Protein AF-A0A651DDP5-F1 (afdb_monomer_lite)

Foldseek 3Di:
DDDDDDDDDPPPPDDPDDDDDDDPPPPPPPPPDPDPPPDPPPDDDDDPVRVVVVCVVPACACVVHLPDQCGCVVVCDPVVVVVVVVPDDPPDDDDPKDAADADDDPPDPDGKHKDKDWDQDPVVNHSPPPDIDIDMDIDDDAPDDRIDDDDGQLNDDDPQDTRSGGNDPPVVDDDD

Secondary structure (DSSP, 8-state):
-PPPP------------------S-------PPPP--PPP--SPPPPHHHHHHHHHHH--TTTT-TT---GGGGG--HHHHHHHHHT-SS------PPPP--B--TT-SS-BEEEEEEE--TTTS-TTTTS-EEEEEEE---SSSSS-----TTS--BTTEETTEE----TT----

Radius of gyration: 25.22 Å; chains: 1; bounding box: 58×52×56 Å

Structure (mmCIF, N/CA/C/O backbone):
data_AF-A0A651DDP5-F1
#
_entry.id   AF-A0A651DDP5-F1
#
loop_
_atom_site.group_PDB
_atom_site.id
_atom_site.type_symbol
_atom_site.label_atom_id
_atom_site.label_alt_id
_atom_site.label_comp_id
_atom_site.label_asym_id
_atom_site.label_entity_id
_atom_site.label_seq_id
_atom_site.pdbx_PDB_ins_code
_atom_site.Cartn_x
_atom_site.Cartn_y
_atom_site.Cartn_z
_atom_site.occupancy
_atom_site.B_iso_or_equiv
_atom_site.auth_seq_id
_atom_site.auth_comp_id
_atom_site.auth_asym_id
_atom_site.auth_atom_id
_atom_site.pdbx_PDB_model_num
ATOM 1 N N . MET A 1 1 ? -9.872 21.384 32.989 1.00 38.22 1 MET A N 1
ATOM 2 C CA . MET A 1 1 ? -8.461 21.442 33.424 1.00 38.22 1 MET A CA 1
ATOM 3 C C . MET A 1 1 ? -7.686 20.419 32.610 1.00 38.22 1 MET A C 1
ATOM 5 O O . MET A 1 1 ? -7.891 19.230 32.802 1.00 38.22 1 MET A O 1
ATOM 9 N N . ARG A 1 2 ? -6.928 20.881 31.610 1.00 31.84 2 ARG A N 1
ATOM 10 C CA . ARG A 1 2 ? -6.071 20.060 30.741 1.00 31.84 2 ARG A CA 1
ATOM 11 C C . ARG A 1 2 ? -4.656 20.110 31.317 1.00 31.84 2 ARG A C 1
ATOM 13 O O . ARG A 1 2 ? -4.156 21.207 31.547 1.00 31.84 2 ARG A O 1
ATOM 20 N N . ALA A 1 3 ? -4.054 18.954 31.578 1.00 37.56 3 ALA A N 1
ATOM 21 C CA . ALA A 1 3 ? -2.636 18.870 31.909 1.00 37.56 3 ALA A CA 1
ATOM 22 C C . ALA A 1 3 ? -1.797 19.146 30.642 1.00 37.56 3 ALA A C 1
ATOM 24 O O . ALA A 1 3 ? -2.205 18.715 29.559 1.00 37.56 3 ALA A O 1
ATOM 25 N N . PRO A 1 4 ? -0.671 19.872 30.737 1.00 45.44 4 PRO A N 1
ATOM 26 C CA . PRO A 1 4 ? 0.198 20.115 29.595 1.00 45.44 4 PRO A CA 1
ATOM 27 C C . PRO A 1 4 ? 1.052 18.875 29.290 1.00 45.44 4 PRO A C 1
ATOM 29 O O . PRO A 1 4 ? 1.598 18.244 30.192 1.00 45.44 4 PRO A O 1
ATOM 32 N N . PHE A 1 5 ? 1.156 18.542 28.003 1.00 34.78 5 PHE A N 1
ATOM 33 C CA . PHE A 1 5 ? 2.149 17.614 27.463 1.00 34.78 5 PHE A CA 1
ATOM 34 C C . PHE A 1 5 ? 3.551 18.216 27.661 1.00 34.78 5 PHE A C 1
ATOM 36 O O . PHE A 1 5 ? 3.828 19.300 27.153 1.00 34.78 5 PHE A O 1
ATOM 43 N N . ASP A 1 6 ? 4.418 17.525 28.403 1.00 36.12 6 ASP A N 1
ATOM 44 C CA . ASP A 1 6 ? 5.820 17.904 28.619 1.00 36.12 6 ASP A CA 1
ATOM 45 C C . ASP A 1 6 ? 6.690 17.168 27.579 1.00 36.12 6 ASP A C 1
ATOM 47 O O . ASP A 1 6 ? 6.969 15.975 27.710 1.00 36.12 6 ASP A O 1
ATOM 51 N N . LEU A 1 7 ? 7.060 17.864 26.494 1.00 41.09 7 LEU A N 1
ATOM 52 C CA . LEU A 1 7 ? 8.083 17.419 25.543 1.00 41.09 7 LEU A CA 1
ATOM 53 C C . LEU A 1 7 ? 9.460 17.687 26.160 1.00 41.09 7 LEU A C 1
ATOM 55 O O . LEU A 1 7 ? 10.010 18.781 26.029 1.00 41.09 7 LEU A O 1
ATOM 59 N N . ARG A 1 8 ? 10.050 16.675 26.798 1.00 36.53 8 ARG A N 1
ATOM 60 C CA . ARG A 1 8 ? 11.479 16.686 27.133 1.00 36.53 8 ARG A CA 1
ATOM 61 C C . ARG A 1 8 ? 12.204 15.624 26.324 1.00 36.53 8 ARG A C 1
ATOM 63 O O . ARG A 1 8 ? 12.130 14.443 26.630 1.00 36.53 8 ARG A O 1
ATOM 70 N N . TYR A 1 9 ? 12.878 16.099 25.280 1.00 36.44 9 TYR A N 1
ATOM 71 C CA . TYR A 1 9 ? 14.190 15.644 24.822 1.00 36.44 9 TYR A CA 1
ATOM 72 C C . TYR A 1 9 ? 14.493 14.144 24.984 1.00 36.44 9 TYR A C 1
ATOM 74 O O . TYR A 1 9 ? 15.191 13.735 25.910 1.00 36.44 9 TYR A O 1
ATOM 82 N N . PHE A 1 10 ? 14.067 13.334 24.014 1.00 31.61 10 PHE A N 1
ATOM 83 C CA . PHE A 1 10 ? 14.726 12.057 23.740 1.00 31.61 10 PHE A CA 1
ATOM 84 C C . PHE A 1 10 ? 16.016 12.334 22.954 1.00 31.61 10 PHE A C 1
ATOM 86 O O . PHE A 1 10 ? 16.040 12.299 21.728 1.00 31.61 10 PHE A O 1
ATOM 93 N N . PHE A 1 11 ? 17.101 12.644 23.665 1.00 30.02 11 PHE A N 1
ATOM 94 C CA . PHE A 1 11 ? 18.448 12.457 23.128 1.00 30.02 11 PHE A CA 1
ATOM 95 C C . PHE A 1 11 ? 18.778 10.966 23.231 1.00 30.02 11 PHE A C 1
ATOM 97 O O . PHE A 1 11 ? 19.130 10.476 24.302 1.00 30.02 11 PHE A O 1
ATOM 104 N N . VAL A 1 12 ? 18.656 10.230 22.127 1.00 31.88 12 VAL A N 1
ATOM 105 C CA . VAL A 1 12 ? 19.258 8.897 22.022 1.00 31.88 12 VAL A CA 1
ATOM 106 C C . VAL A 1 12 ? 20.747 9.102 21.757 1.00 31.88 12 VAL A C 1
ATOM 108 O O . VAL A 1 12 ? 21.182 9.253 20.620 1.00 31.88 12 VAL A O 1
ATOM 111 N N . VAL A 1 13 ? 21.537 9.154 22.828 1.00 33.41 13 VAL A N 1
ATOM 112 C CA . VAL A 1 13 ? 22.987 8.963 22.743 1.00 33.41 13 VAL A CA 1
ATOM 113 C C . VAL A 1 13 ? 23.217 7.461 22.588 1.00 33.41 13 VAL A C 1
ATOM 115 O O . VAL A 1 13 ? 23.134 6.712 23.558 1.00 33.41 13 VAL A O 1
ATOM 118 N N . LEU A 1 14 ? 23.458 7.009 21.357 1.00 30.70 14 LEU A N 1
ATOM 119 C CA . LEU A 1 14 ? 23.993 5.674 21.085 1.00 30.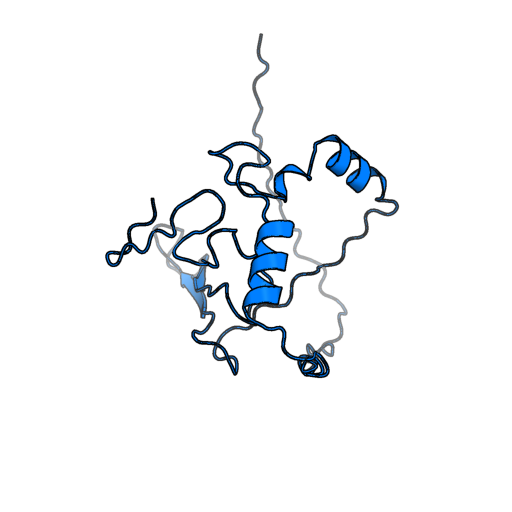70 14 LEU A CA 1
ATOM 120 C C . LEU A 1 14 ? 25.428 5.605 21.639 1.00 30.70 14 LEU A C 1
ATOM 122 O O . LEU A 1 14 ? 26.273 6.386 21.190 1.00 30.70 14 LEU A O 1
ATOM 126 N N . PRO A 1 15 ? 25.754 4.705 22.586 1.00 35.47 15 PRO A N 1
ATOM 127 C CA . PRO A 1 15 ? 27.136 4.493 22.968 1.00 35.47 15 PRO A CA 1
ATOM 128 C C . PRO A 1 15 ? 27.821 3.678 21.868 1.00 35.47 15 PRO A C 1
ATOM 130 O O . PRO A 1 15 ? 27.616 2.476 21.711 1.00 35.47 15 PRO A O 1
ATOM 133 N N . LEU A 1 16 ? 28.657 4.370 21.102 1.00 36.00 16 LEU A N 1
ATOM 134 C CA . LEU A 1 16 ? 29.717 3.801 20.286 1.00 36.00 16 LEU A CA 1
ATOM 135 C C . LEU A 1 16 ? 30.771 3.190 21.226 1.00 36.00 16 LEU A C 1
ATOM 137 O O . LEU A 1 16 ? 31.608 3.930 21.727 1.00 36.00 16 LEU A O 1
ATOM 141 N N . LEU A 1 17 ? 30.710 1.881 21.502 1.00 33.09 17 LEU A N 1
ATOM 142 C CA . LEU A 1 17 ? 31.879 1.002 21.709 1.00 33.09 17 LEU A CA 1
ATOM 143 C C . LEU A 1 17 ? 31.436 -0.454 21.979 1.00 33.09 17 LEU A C 1
ATOM 145 O O . LEU A 1 17 ? 31.154 -0.833 23.111 1.00 33.09 17 LEU A O 1
ATOM 149 N N . ALA A 1 18 ? 31.434 -1.281 20.934 1.00 32.41 18 ALA A N 1
ATOM 150 C CA . ALA A 1 18 ? 31.655 -2.728 21.024 1.00 32.41 18 ALA A CA 1
ATOM 151 C C . ALA A 1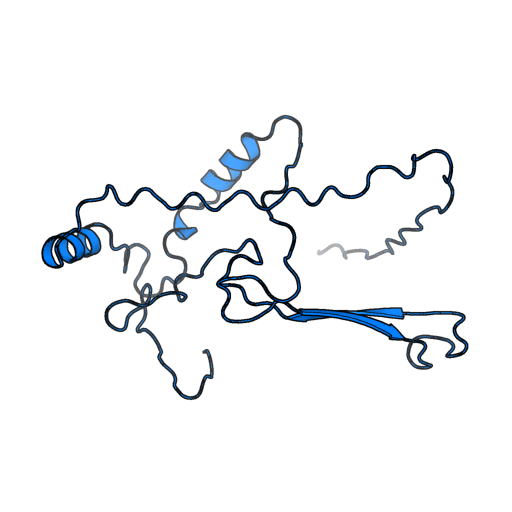 18 ? 32.048 -3.261 19.635 1.00 32.41 18 ALA A C 1
ATOM 153 O O . ALA A 1 18 ? 31.300 -3.979 18.979 1.00 32.41 18 ALA A O 1
ATOM 154 N N . LEU A 1 19 ? 33.234 -2.871 19.164 1.00 39.75 19 LEU A N 1
ATOM 155 C CA . LEU A 1 19 ? 33.944 -3.630 18.138 1.00 39.75 19 LEU A CA 1
ATOM 156 C C . LEU A 1 19 ? 34.668 -4.770 18.849 1.00 39.75 19 LEU A C 1
ATOM 158 O O . LEU A 1 19 ? 35.640 -4.494 19.543 1.00 39.75 19 LEU A O 1
ATOM 162 N N . LEU A 1 20 ? 34.204 -6.011 18.686 1.00 35.06 20 LEU A N 1
ATOM 163 C CA . LEU A 1 20 ? 35.058 -7.201 18.575 1.00 35.06 20 LEU A CA 1
ATOM 164 C C . LEU A 1 20 ? 34.219 -8.449 18.255 1.00 35.06 20 LEU A C 1
ATOM 166 O O . LEU A 1 20 ? 33.369 -8.868 19.033 1.00 35.06 20 LEU A O 1
ATOM 170 N N . SER A 1 21 ? 34.572 -9.058 17.120 1.00 36.91 21 SER A N 1
ATOM 171 C CA . SER A 1 21 ? 34.189 -10.391 16.638 1.00 36.91 21 SER A CA 1
ATOM 172 C C . SER A 1 21 ? 32.818 -10.550 15.966 1.00 36.91 21 SER A C 1
ATOM 174 O O . SER A 1 21 ? 32.009 -11.372 16.391 1.00 36.91 21 SER A O 1
ATOM 176 N N . CYS A 1 22 ? 32.609 -9.876 14.832 1.00 26.58 22 CYS A N 1
ATOM 177 C CA . CYS A 1 22 ? 31.772 -10.444 13.773 1.00 26.58 22 CYS A CA 1
ATOM 178 C C . CYS A 1 22 ? 32.677 -10.795 12.583 1.00 26.58 22 CYS A C 1
ATOM 180 O O . CYS A 1 22 ? 33.424 -9.945 12.098 1.00 26.58 22 CYS A O 1
ATOM 182 N N . SER A 1 23 ? 32.686 -12.073 12.204 1.00 37.53 23 SER A N 1
ATOM 183 C CA . SER A 1 23 ? 33.472 -12.620 11.093 1.00 37.53 23 SER A CA 1
ATOM 184 C C . SER A 1 23 ? 33.090 -11.929 9.777 1.00 37.53 23 SER A C 1
ATOM 186 O O . SER A 1 23 ? 31.895 -11.771 9.526 1.00 37.53 23 SER A O 1
ATOM 188 N N . PRO A 1 24 ? 34.042 -11.543 8.910 1.00 41.78 24 PRO A N 1
ATOM 189 C CA . PRO A 1 24 ? 33.745 -10.926 7.625 1.00 41.78 24 PRO A CA 1
ATOM 190 C C . PRO A 1 24 ? 33.423 -12.006 6.581 1.00 41.78 24 PRO A C 1
ATOM 192 O O . PRO A 1 24 ? 34.126 -12.115 5.590 1.00 41.78 24 PRO A O 1
ATOM 195 N N . GLU A 1 25 ? 32.409 -12.843 6.815 1.00 43.12 25 GLU A N 1
ATOM 196 C CA . GLU A 1 25 ? 31.972 -13.862 5.839 1.00 43.12 25 GLU A CA 1
ATOM 197 C C . GLU A 1 25 ? 30.454 -14.111 5.865 1.00 43.12 25 GLU A C 1
ATOM 199 O O . GLU A 1 25 ? 29.986 -15.223 5.640 1.00 43.12 25 GLU A O 1
ATOM 204 N N . GLU A 1 26 ? 29.655 -13.071 6.092 1.00 45.44 26 GLU A N 1
ATOM 205 C CA . GLU A 1 26 ? 28.271 -13.078 5.604 1.00 45.44 26 GLU A CA 1
ATOM 206 C C . GLU A 1 26 ? 28.167 -12.064 4.468 1.00 45.44 26 GLU A C 1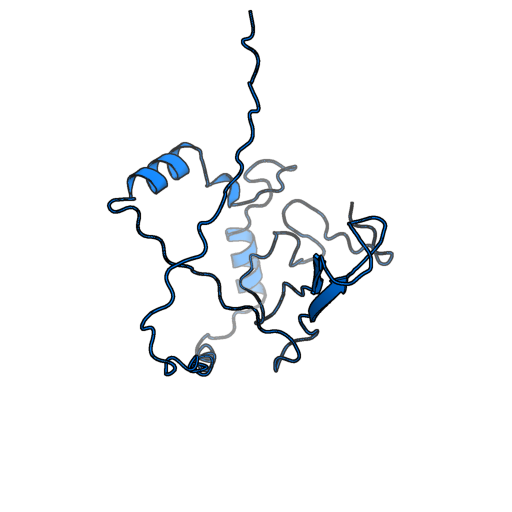
ATOM 208 O O . GLU A 1 26 ? 27.496 -11.040 4.535 1.00 45.44 26 GLU A O 1
ATOM 213 N N . GLU A 1 27 ? 28.938 -12.348 3.414 1.00 41.38 27 GLU A N 1
ATOM 214 C CA . GLU A 1 27 ? 28.637 -11.875 2.072 1.00 41.38 27 GLU A CA 1
ATOM 215 C C . GLU A 1 27 ? 27.156 -12.168 1.848 1.00 41.38 27 GLU A C 1
ATOM 217 O O . GLU A 1 27 ? 26.740 -13.330 1.879 1.00 41.38 27 GLU A O 1
ATOM 222 N N . THR A 1 28 ? 26.354 -11.109 1.728 1.00 45.44 28 THR A N 1
ATOM 223 C CA . THR A 1 28 ? 24.931 -11.177 1.431 1.00 45.44 28 THR A CA 1
ATOM 224 C C . THR A 1 28 ? 24.794 -12.037 0.187 1.00 45.44 28 THR A C 1
ATOM 226 O O . THR A 1 28 ? 24.993 -11.566 -0.933 1.00 45.44 28 THR A O 1
ATOM 229 N N . ARG A 1 29 ? 24.534 -13.338 0.363 1.00 41.69 29 ARG A N 1
ATOM 230 C CA . ARG A 1 29 ? 24.222 -14.213 -0.756 1.00 41.69 29 ARG A CA 1
ATOM 231 C C . ARG A 1 29 ? 22.976 -13.605 -1.349 1.00 41.69 29 ARG A C 1
ATOM 233 O O . ARG A 1 29 ? 21.909 -13.688 -0.746 1.00 41.69 29 ARG A O 1
ATOM 240 N N . LEU A 1 30 ? 23.135 -12.976 -2.510 1.00 42.50 30 LEU A N 1
ATOM 241 C CA . LEU A 1 30 ? 22.035 -12.648 -3.388 1.00 42.50 30 LEU A CA 1
ATOM 242 C C . LEU A 1 30 ? 21.354 -13.990 -3.653 1.00 42.50 30 LEU A C 1
ATOM 244 O O . LEU A 1 30 ? 21.818 -14.790 -4.467 1.00 42.50 30 LEU A O 1
ATOM 248 N N . VAL A 1 31 ? 20.325 -14.305 -2.870 1.00 44.31 31 VAL A N 1
ATOM 249 C CA . VAL A 1 31 ? 19.471 -15.442 -3.163 1.00 44.31 31 VAL A CA 1
ATOM 250 C C . VAL A 1 31 ? 18.862 -15.068 -4.508 1.00 44.31 31 VAL A C 1
ATOM 252 O O . VAL A 1 31 ? 18.198 -14.029 -4.582 1.00 44.31 31 VAL A O 1
ATOM 255 N N . PRO A 1 32 ? 19.147 -15.812 -5.593 1.00 46.34 32 PRO A N 1
ATOM 256 C CA . PRO A 1 32 ? 18.537 -15.510 -6.873 1.00 46.34 32 PRO A CA 1
ATOM 257 C C . PRO A 1 32 ? 17.032 -15.472 -6.641 1.00 46.34 32 PRO A C 1
ATOM 259 O O . PRO A 1 32 ? 16.487 -16.380 -6.004 1.00 46.34 32 PRO A O 1
ATOM 262 N N . ALA A 1 33 ? 16.388 -14.389 -7.090 1.00 49.88 33 ALA A N 1
ATOM 263 C CA . ALA A 1 33 ? 14.945 -14.257 -6.984 1.00 49.88 33 ALA A CA 1
ATOM 264 C C . ALA A 1 33 ? 14.328 -15.578 -7.467 1.00 49.88 33 ALA A C 1
ATOM 266 O O . ALA A 1 33 ? 14.731 -16.060 -8.535 1.00 49.88 33 ALA A O 1
ATOM 267 N N . PRO A 1 34 ? 13.434 -16.210 -6.683 1.00 43.00 34 PRO A N 1
ATOM 268 C CA . PRO A 1 34 ? 12.805 -17.439 -7.124 1.00 43.00 34 PRO A CA 1
ATOM 269 C C . PRO A 1 34 ? 12.217 -17.166 -8.502 1.00 43.00 34 PRO A C 1
ATOM 271 O O . PRO A 1 34 ? 11.591 -16.122 -8.713 1.00 43.00 34 PRO A O 1
ATOM 274 N N . ALA A 1 35 ? 12.478 -18.071 -9.449 1.00 49.62 35 ALA A N 1
ATOM 275 C CA . ALA A 1 35 ? 11.822 -18.021 -10.742 1.00 49.62 35 ALA A CA 1
ATOM 276 C C . ALA A 1 35 ? 10.331 -17.835 -10.462 1.00 49.62 35 ALA A C 1
ATOM 278 O O . ALA A 1 35 ? 9.746 -18.638 -9.730 1.00 49.62 35 ALA A O 1
ATOM 279 N N . VAL A 1 36 ? 9.751 -16.741 -10.963 1.00 50.38 36 VAL A N 1
ATOM 280 C CA . VAL A 1 36 ? 8.309 -16.534 -10.888 1.00 50.38 36 VAL A CA 1
ATOM 281 C C . VAL A 1 36 ? 7.719 -17.765 -11.549 1.00 50.38 36 VAL A C 1
ATOM 283 O O . VAL A 1 36 ? 7.876 -17.949 -12.757 1.00 50.38 36 VAL A O 1
ATOM 286 N N . ALA A 1 37 ? 7.144 -18.659 -10.744 1.00 47.06 37 ALA A N 1
ATOM 287 C CA . ALA A 1 37 ? 6.435 -19.803 -11.267 1.00 47.06 37 ALA A CA 1
ATOM 288 C C . ALA A 1 37 ? 5.369 -19.212 -12.183 1.00 47.06 37 ALA A C 1
ATOM 290 O O . ALA A 1 37 ? 4.467 -18.514 -11.718 1.00 47.06 37 ALA A O 1
ATOM 291 N N . GLN A 1 38 ? 5.529 -19.405 -13.494 1.00 49.34 38 GLN A N 1
ATOM 292 C CA . GLN A 1 38 ? 4.463 -19.081 -14.419 1.00 49.34 38 GLN A CA 1
ATOM 293 C C . GLN A 1 38 ? 3.260 -19.874 -13.930 1.00 49.34 38 GLN A C 1
ATOM 295 O O . GLN A 1 38 ? 3.335 -21.100 -13.814 1.00 49.34 38 GLN A O 1
ATOM 300 N N . ALA A 1 39 ? 2.195 -19.164 -13.557 1.00 52.50 39 ALA A N 1
ATOM 301 C CA . ALA A 1 39 ? 0.936 -19.800 -13.226 1.00 52.50 39 ALA A CA 1
ATOM 302 C C . ALA A 1 39 ? 0.620 -20.784 -14.357 1.00 52.50 39 ALA A C 1
ATOM 304 O O . ALA A 1 39 ? 0.663 -20.400 -15.531 1.00 52.50 39 ALA A O 1
ATOM 305 N N . SER A 1 40 ? 0.384 -22.055 -14.022 1.00 53.34 40 SER A N 1
ATOM 306 C CA . SER A 1 40 ? 0.019 -23.031 -15.038 1.00 53.34 40 SER A CA 1
ATOM 307 C C . SER A 1 40 ? -1.237 -22.521 -15.744 1.00 53.34 40 SER A C 1
ATOM 309 O O . SER A 1 40 ? -2.256 -22.198 -15.125 1.00 53.34 40 SER A O 1
ATOM 311 N N . ALA A 1 41 ? -1.151 -22.399 -17.065 1.00 59.56 41 ALA A N 1
ATOM 312 C CA . ALA A 1 41 ? -2.241 -21.945 -17.917 1.00 59.56 41 ALA A CA 1
ATOM 313 C C . ALA A 1 41 ? -3.313 -23.040 -18.114 1.00 59.56 41 ALA A C 1
ATOM 315 O O . ALA A 1 41 ? -3.935 -23.112 -19.167 1.00 59.56 41 ALA A O 1
ATOM 316 N N . ASP A 1 42 ? -3.552 -23.884 -17.104 1.00 64.12 42 ASP A N 1
ATOM 317 C CA . ASP A 1 42 ? -4.568 -24.949 -17.140 1.00 64.12 42 ASP A CA 1
ATOM 318 C C . ASP A 1 42 ? -5.993 -24.417 -16.913 1.00 64.12 42 ASP A C 1
ATOM 320 O O . ASP A 1 42 ? -6.956 -25.177 -16.795 1.00 64.12 42 ASP A O 1
ATOM 324 N N . HIS A 1 43 ? -6.159 -23.097 -16.862 1.00 68.38 43 HIS A N 1
ATOM 325 C CA . HIS A 1 43 ? -7.464 -22.472 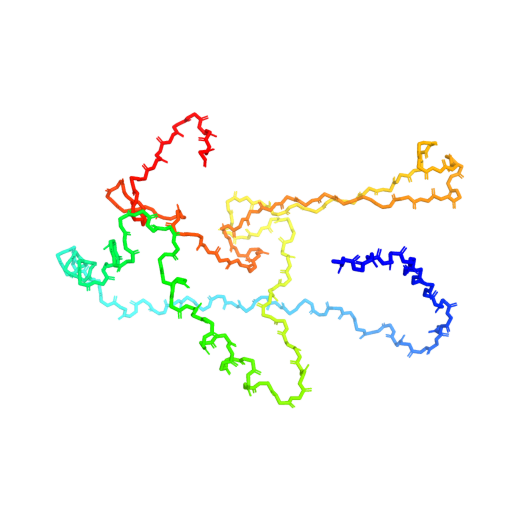-16.745 1.00 68.38 43 HIS A CA 1
ATOM 326 C C . HIS A 1 43 ? -8.093 -22.373 -18.132 1.00 68.38 43 HIS A C 1
ATOM 328 O O . HIS A 1 43 ? -7.635 -21.611 -18.986 1.00 68.38 43 HIS A O 1
ATOM 334 N N . ALA A 1 44 ? -9.163 -23.141 -18.350 1.00 80.56 44 ALA A N 1
ATOM 335 C CA . ALA A 1 44 ? -9.982 -22.989 -19.542 1.00 80.56 44 ALA A CA 1
ATOM 336 C C . ALA A 1 44 ? -10.430 -21.518 -19.666 1.00 80.56 44 ALA A C 1
ATOM 338 O O . ALA A 1 44 ? -10.889 -20.937 -18.676 1.00 80.56 44 ALA A O 1
ATOM 339 N N . PRO A 1 45 ? -10.301 -20.900 -20.852 1.00 83.56 45 PRO A N 1
ATOM 340 C CA . PRO A 1 45 ? -10.704 -19.516 -21.040 1.00 83.56 45 PRO A CA 1
ATOM 341 C C . PRO A 1 45 ? -12.204 -19.370 -20.757 1.00 83.56 45 PRO A C 1
ATOM 343 O O . PRO A 1 45 ? -13.022 -20.140 -21.263 1.00 83.56 45 PRO A O 1
ATOM 346 N N . ILE A 1 46 ? -12.571 -18.379 -19.942 1.00 91.81 46 ILE A N 1
ATOM 347 C CA . ILE A 1 46 ? -13.975 -18.036 -19.691 1.00 91.81 46 ILE A CA 1
ATOM 348 C C . ILE A 1 46 ? -14.513 -17.183 -20.842 1.00 91.81 46 ILE A C 1
ATOM 350 O O . ILE A 1 46 ? -13.788 -16.365 -21.412 1.00 91.81 46 ILE A O 1
ATOM 354 N N . THR A 1 47 ? -15.789 -17.350 -21.190 1.00 95.44 47 THR A N 1
ATOM 355 C CA . THR A 1 47 ? -16.427 -16.466 -22.174 1.00 95.44 47 THR A CA 1
ATOM 356 C C . THR A 1 47 ? -16.687 -15.086 -21.569 1.00 95.44 47 THR A C 1
ATOM 358 O O . THR A 1 47 ? -16.734 -14.924 -20.345 1.00 95.44 47 THR A O 1
ATOM 361 N N . ARG A 1 48 ? -16.894 -14.079 -22.424 1.00 92.94 48 ARG A N 1
ATOM 362 C CA . ARG A 1 48 ? -17.244 -12.720 -21.985 1.00 92.94 48 ARG A CA 1
ATOM 363 C C . ARG A 1 48 ? -18.532 -12.707 -21.166 1.00 92.94 48 ARG A C 1
ATOM 365 O O . ARG A 1 48 ? -18.600 -12.031 -20.152 1.00 92.94 48 ARG A O 1
ATOM 372 N N . GLU A 1 49 ? -19.522 -13.489 -21.572 1.00 96.00 49 GLU A N 1
ATOM 373 C CA . GLU A 1 49 ? -20.814 -13.591 -20.896 1.00 96.00 49 GLU A CA 1
ATOM 374 C C . GLU A 1 49 ? -20.655 -14.199 -19.498 1.00 96.00 49 GLU A C 1
ATOM 376 O O . GLU A 1 49 ? -21.254 -13.717 -18.537 1.00 96.00 49 GLU A O 1
ATOM 381 N N . ALA A 1 50 ? -19.815 -15.231 -19.368 1.00 95.62 50 ALA A N 1
ATOM 382 C CA . ALA A 1 50 ? -19.513 -15.842 -18.079 1.00 95.62 50 ALA A CA 1
ATOM 383 C C . ALA A 1 50 ? -18.762 -14.871 -17.153 1.00 95.62 50 ALA A C 1
ATOM 385 O O . ALA A 1 50 ? -19.073 -14.800 -15.963 1.00 95.62 50 ALA A O 1
ATOM 386 N N . PHE A 1 51 ? -17.809 -14.104 -17.695 1.00 94.81 51 PHE A N 1
ATOM 387 C CA . PHE A 1 51 ? -17.115 -13.052 -16.953 1.00 94.81 51 PHE A CA 1
ATOM 388 C C . PHE A 1 51 ? -18.077 -11.959 -16.486 1.00 94.81 51 PHE A C 1
ATOM 390 O O . PHE A 1 51 ? -18.081 -11.625 -15.307 1.00 94.81 51 PHE A O 1
ATOM 397 N N . ASP A 1 52 ? -18.916 -11.435 -17.378 1.00 94.62 52 ASP A N 1
ATOM 398 C CA . ASP A 1 52 ? -19.863 -10.366 -17.059 1.00 94.62 52 ASP A CA 1
ATOM 399 C C . ASP A 1 52 ? -20.848 -10.812 -15.966 1.00 94.62 52 ASP A C 1
ATOM 401 O O . ASP A 1 52 ? -21.075 -10.088 -14.997 1.00 94.62 52 ASP A O 1
ATOM 405 N N . ALA A 1 53 ? -21.370 -12.041 -16.061 1.00 95.88 53 ALA A N 1
ATOM 406 C CA . ALA A 1 53 ? -22.234 -12.616 -15.033 1.00 95.88 53 ALA A CA 1
ATOM 407 C C . ALA A 1 53 ? -21.512 -12.775 -13.683 1.00 95.88 53 ALA A C 1
ATOM 409 O O . ALA A 1 53 ? -22.096 -12.511 -12.629 1.00 95.88 53 ALA A O 1
ATOM 410 N N . LEU A 1 54 ? -20.242 -13.199 -13.699 1.00 95.62 54 LEU A N 1
ATOM 411 C CA . LEU A 1 54 ? -19.422 -13.283 -12.493 1.00 95.62 54 LEU A CA 1
ATOM 412 C C . LEU A 1 54 ? -19.187 -11.897 -11.890 1.00 95.62 54 LEU A C 1
ATOM 414 O O . LEU A 1 54 ? -19.399 -11.740 -10.691 1.00 95.62 54 LEU A O 1
ATOM 418 N N . PHE A 1 55 ? -18.788 -10.920 -12.706 1.00 94.69 55 PHE A N 1
ATOM 419 C CA . PHE A 1 55 ? -18.517 -9.547 -12.293 1.00 94.69 55 PHE A CA 1
ATOM 420 C C . PHE A 1 55 ? -19.739 -8.945 -11.600 1.00 94.69 55 PHE A C 1
ATOM 422 O O . PHE A 1 55 ? -19.643 -8.538 -10.447 1.00 94.69 55 PHE A O 1
ATOM 429 N N . THR A 1 56 ? -20.915 -9.004 -12.234 1.00 94.25 56 THR A N 1
ATOM 430 C CA . THR A 1 56 ? -22.171 -8.529 -11.633 1.00 94.25 56 THR A CA 1
ATOM 431 C C . THR A 1 56 ? -22.492 -9.230 -10.314 1.00 94.25 56 THR A C 1
ATOM 433 O O . THR A 1 56 ? -23.015 -8.604 -9.398 1.00 94.25 56 THR A O 1
ATOM 436 N N . ARG A 1 57 ? -22.178 -10.524 -10.182 1.00 96.81 57 ARG A N 1
ATOM 437 C CA . ARG A 1 57 ? -22.447 -11.282 -8.952 1.00 96.81 57 ARG A CA 1
ATOM 438 C C . ARG A 1 57 ? -21.545 -10.883 -7.779 1.00 96.81 57 ARG A C 1
ATOM 440 O O . ARG A 1 57 ? -21.960 -11.062 -6.637 1.00 96.81 57 ARG A O 1
ATOM 447 N N . VAL A 1 58 ? -20.320 -10.425 -8.038 1.00 95.19 58 VAL A N 1
ATOM 448 C CA . VAL A 1 58 ? -19.312 -10.142 -6.994 1.00 95.19 58 VAL A CA 1
ATOM 449 C C . VAL A 1 58 ? -19.031 -8.651 -6.794 1.00 95.19 58 VAL A C 1
ATOM 451 O O . VAL A 1 58 ? -18.234 -8.295 -5.924 1.00 95.19 58 VAL A O 1
ATOM 454 N N . ASP A 1 59 ? -19.675 -7.789 -7.577 1.00 94.31 59 ASP A N 1
ATOM 455 C CA . ASP A 1 59 ? -19.559 -6.340 -7.468 1.00 94.31 59 ASP A CA 1
ATOM 456 C C . ASP A 1 59 ? -20.071 -5.843 -6.103 1.00 94.31 59 ASP A C 1
ATOM 458 O O . ASP A 1 59 ? -21.171 -6.177 -5.663 1.00 94.31 59 ASP A O 1
ATOM 462 N N . ASN A 1 60 ? -19.244 -5.048 -5.417 1.00 96.56 60 ASN A N 1
ATOM 463 C CA . ASN A 1 60 ? -19.569 -4.437 -4.124 1.00 96.56 60 ASN A CA 1
ATOM 464 C C . ASN A 1 60 ? -19.880 -2.933 -4.247 1.00 96.56 60 ASN A C 1
ATOM 466 O O . ASN A 1 60 ? -19.930 -2.237 -3.227 1.00 96.56 60 ASN A O 1
ATOM 470 N N . THR A 1 61 ? -20.050 -2.410 -5.463 1.00 94.69 61 THR A N 1
ATOM 471 C CA . THR A 1 61 ? -20.476 -1.023 -5.704 1.00 94.69 61 THR A CA 1
ATOM 472 C C . THR A 1 61 ? -21.749 -0.718 -4.904 1.00 94.69 61 THR A C 1
ATOM 474 O O . THR A 1 61 ? -22.666 -1.536 -4.832 1.00 94.69 61 THR A O 1
ATOM 477 N N . GLY A 1 62 ? -21.776 0.422 -4.211 1.00 96.31 62 GLY A N 1
ATOM 478 C CA . GLY A 1 62 ? -22.896 0.855 -3.365 1.00 96.31 62 GLY A CA 1
ATOM 479 C C . GLY A 1 62 ? -23.097 0.078 -2.051 1.00 96.31 62 GLY A C 1
ATOM 480 O O . GLY A 1 62 ? -23.838 0.540 -1.184 1.00 96.31 62 GLY A O 1
ATOM 481 N N . ARG A 1 63 ? -22.409 -1.055 -1.820 1.00 97.75 63 ARG A N 1
ATOM 482 C CA . ARG A 1 63 ? -22.603 -1.903 -0.621 1.00 97.75 63 ARG A CA 1
ATOM 483 C C . ARG A 1 63 ? -22.450 -1.150 0.705 1.00 97.75 63 ARG A C 1
ATOM 485 O O . ARG A 1 63 ? -23.164 -1.452 1.659 1.00 97.75 63 ARG A O 1
ATOM 492 N N . TRP A 1 64 ? -21.512 -0.206 0.773 1.00 98.19 64 TRP A N 1
ATOM 493 C CA . TRP A 1 64 ? -21.241 0.621 1.959 1.00 98.19 64 TRP A CA 1
ATOM 494 C C . TRP A 1 64 ? -21.680 2.082 1.776 1.00 98.19 64 TRP A C 1
ATOM 496 O O . TRP A 1 64 ? -21.286 2.951 2.549 1.00 98.19 64 TRP A O 1
ATOM 506 N N . GLY A 1 65 ? -22.527 2.344 0.778 1.00 98.00 65 GLY A N 1
ATOM 507 C CA . GLY A 1 65 ? -22.983 3.672 0.386 1.00 98.00 65 GLY A CA 1
ATOM 508 C C . GLY A 1 65 ? -22.343 4.154 -0.915 1.00 98.00 65 GLY A C 1
ATOM 509 O O . GLY A 1 65 ? -21.215 3.797 -1.247 1.00 98.00 65 GLY A O 1
ATOM 510 N N . GLU A 1 66 ? -23.078 4.994 -1.642 1.00 95.56 66 GLU A N 1
ATOM 511 C CA . GLU A 1 66 ? -22.698 5.502 -2.972 1.00 95.56 66 GLU A CA 1
ATOM 512 C C . GLU A 1 66 ? -21.428 6.366 -2.968 1.00 95.56 66 GLU A C 1
ATOM 514 O O . GLU A 1 66 ? -20.759 6.491 -3.985 1.00 95.56 66 GLU A O 1
ATOM 519 N N . LEU A 1 67 ? -21.091 6.967 -1.823 1.00 93.81 67 LEU A N 1
ATOM 520 C CA . LEU A 1 67 ? -19.905 7.815 -1.654 1.00 93.81 67 LEU A CA 1
ATOM 521 C C . LEU A 1 67 ? -18.741 7.085 -0.969 1.00 93.81 67 LEU A C 1
ATOM 523 O O . LEU A 1 67 ? -17.750 7.718 -0.610 1.00 93.81 67 LEU A O 1
ATOM 527 N N . ASP A 1 68 ? -18.860 5.776 -0.725 1.00 96.81 68 ASP A N 1
ATOM 528 C CA . ASP A 1 68 ? -17.766 5.016 -0.124 1.00 96.81 68 ASP A CA 1
ATOM 529 C C . ASP A 1 68 ? -16.563 4.943 -1.074 1.00 96.81 68 ASP A C 1
ATOM 531 O O . ASP A 1 68 ? -16.720 4.712 -2.270 1.00 96.81 68 ASP A O 1
ATOM 535 N N . GLN A 1 69 ? -15.363 5.100 -0.515 1.00 94.88 69 GLN A N 1
ATOM 536 C CA . GLN A 1 69 ? -14.083 5.028 -1.233 1.00 94.88 69 GLN A CA 1
ATOM 537 C C . GLN A 1 69 ? -13.153 3.941 -0.668 1.00 94.88 69 GLN A C 1
ATOM 539 O O . GLN A 1 69 ? -12.005 3.817 -1.088 1.00 94.88 69 GLN A O 1
ATOM 544 N N . LYS A 1 70 ? -13.617 3.164 0.320 1.00 95.62 70 LYS A N 1
ATOM 545 C CA . LYS A 1 70 ? -12.801 2.173 1.036 1.00 95.62 70 LYS A CA 1
ATOM 546 C C . LYS A 1 70 ? -13.008 0.753 0.522 1.00 95.62 70 LYS A C 1
ATOM 548 O O . LYS A 1 70 ? -12.127 -0.090 0.699 1.00 95.62 70 LYS A O 1
ATOM 553 N N . GLY A 1 71 ? -14.166 0.464 -0.068 1.00 96.25 71 GLY A N 1
ATOM 554 C CA . GLY A 1 71 ? -14.528 -0.870 -0.519 1.00 96.25 71 GLY A CA 1
ATOM 555 C C . GLY A 1 71 ? -14.417 -1.891 0.613 1.00 96.25 71 GLY A C 1
ATOM 556 O O . GLY A 1 71 ? -14.874 -1.670 1.737 1.00 96.25 71 GLY A O 1
ATOM 557 N N . THR A 1 72 ? -13.770 -3.022 0.343 1.00 97.19 72 THR A N 1
ATOM 558 C CA . THR A 1 72 ? -13.632 -4.121 1.310 1.00 97.19 72 THR A CA 1
ATOM 559 C C . THR A 1 72 ? -12.795 -3.777 2.542 1.00 97.19 72 THR A C 1
ATOM 561 O O . THR A 1 72 ? -12.890 -4.506 3.528 1.00 97.19 72 THR A O 1
ATOM 564 N N . LEU A 1 73 ? -12.056 -2.659 2.569 1.00 97.38 73 LEU A N 1
ATOM 565 C CA . LEU A 1 73 ? -11.410 -2.183 3.801 1.00 97.38 73 LEU A CA 1
ATOM 566 C C . LEU A 1 73 ? -12.435 -1.875 4.906 1.00 97.38 73 LEU A C 1
ATOM 568 O O . LEU A 1 73 ? -12.095 -1.939 6.086 1.00 97.38 73 LEU A O 1
ATOM 572 N N . ASN A 1 74 ? -13.704 -1.636 4.555 1.00 98.25 74 ASN A N 1
ATOM 573 C CA . ASN A 1 74 ? -14.803 -1.516 5.519 1.00 98.25 74 ASN A CA 1
ATOM 574 C C . ASN A 1 74 ? -15.058 -2.801 6.332 1.00 98.25 74 ASN A C 1
ATOM 576 O O . ASN A 1 74 ? -15.707 -2.742 7.374 1.00 98.25 74 ASN A O 1
ATOM 580 N N . LEU A 1 75 ? -14.546 -3.958 5.896 1.00 98.12 75 LEU A N 1
ATOM 581 C CA . LEU A 1 75 ? -14.611 -5.209 6.660 1.00 98.12 75 LEU A CA 1
ATOM 582 C C . LEU A 1 75 ? -13.597 -5.251 7.816 1.00 98.12 75 LEU A C 1
ATOM 584 O O . LEU A 1 75 ? -13.726 -6.083 8.712 1.00 98.12 75 LEU A O 1
ATOM 588 N N . ILE A 1 76 ? -12.604 -4.356 7.830 1.00 98.06 76 ILE A N 1
ATOM 589 C CA . ILE A 1 76 ? -11.603 -4.254 8.898 1.00 98.06 76 ILE A CA 1
ATOM 590 C C . ILE A 1 76 ? -12.185 -3.408 10.042 1.00 98.06 76 ILE A C 1
ATOM 592 O O . ILE A 1 76 ? -11.842 -2.239 10.240 1.00 98.06 76 ILE A O 1
ATOM 596 N N . THR A 1 77 ? -13.119 -3.991 10.795 1.00 98.25 77 THR A N 1
ATOM 597 C CA . THR A 1 77 ? -13.794 -3.306 11.908 1.00 98.25 77 THR A CA 1
ATOM 598 C C . THR A 1 77 ? -12.886 -3.177 13.147 1.00 98.25 77 THR A C 1
ATOM 600 O O . THR A 1 77 ? -11.834 -3.823 13.228 1.00 98.25 77 THR A O 1
ATOM 603 N N . PRO A 1 78 ? -13.227 -2.334 14.145 1.00 98.38 78 PRO A N 1
ATOM 604 C CA . PRO A 1 78 ? -12.537 -2.328 15.439 1.00 98.38 78 PRO A CA 1
ATOM 605 C C . PRO A 1 78 ? -12.462 -3.711 16.104 1.00 98.38 78 PRO A C 1
ATOM 607 O O . PRO A 1 78 ? -11.425 -4.059 16.659 1.00 98.38 78 PRO A O 1
ATOM 610 N N . GLU A 1 79 ? -13.518 -4.514 15.997 1.00 98.31 79 GLU A N 1
ATOM 611 C CA . GLU A 1 79 ? -13.605 -5.856 16.580 1.00 98.31 79 GLU A CA 1
ATOM 612 C C . GLU A 1 79 ? -12.658 -6.829 15.873 1.00 98.31 79 GLU A C 1
ATOM 614 O O . GLU A 1 79 ? -11.927 -7.558 16.540 1.00 98.31 79 GLU A O 1
ATOM 619 N N . VAL A 1 80 ? -12.603 -6.793 14.534 1.00 98.44 80 VAL A N 1
ATOM 620 C CA . VAL A 1 80 ? -11.645 -7.591 13.746 1.00 98.44 80 VAL A CA 1
ATOM 621 C C . VAL A 1 80 ? -10.205 -7.219 14.106 1.00 98.44 80 VAL A C 1
ATOM 623 O O . VAL A 1 80 ? -9.367 -8.099 14.291 1.00 98.44 80 VAL A O 1
ATOM 626 N N . ARG A 1 81 ? -9.913 -5.920 14.264 1.00 98.25 81 ARG A N 1
ATOM 627 C CA . ARG A 1 81 ? -8.582 -5.450 14.684 1.00 98.25 81 ARG A CA 1
ATOM 628 C C . ARG A 1 81 ? -8.223 -5.924 16.089 1.00 98.25 81 ARG A C 1
ATOM 630 O O . ARG A 1 81 ? -7.100 -6.370 16.299 1.00 98.25 81 ARG A O 1
ATOM 637 N N . LEU A 1 82 ? -9.160 -5.855 17.036 1.00 98.19 82 LEU A N 1
ATOM 638 C CA . LEU A 1 82 ? -8.932 -6.331 18.401 1.00 98.19 82 LEU A CA 1
ATOM 639 C C . LEU A 1 82 ? -8.673 -7.842 18.427 1.00 98.19 82 LEU A C 1
ATOM 641 O O . LEU A 1 82 ? -7.727 -8.276 19.078 1.00 98.19 82 LEU A O 1
ATOM 645 N N . HIS A 1 83 ? -9.461 -8.618 17.681 1.00 98.06 83 HIS A N 1
ATOM 646 C CA . HIS A 1 83 ? -9.253 -10.057 17.541 1.00 98.06 83 HIS A CA 1
ATOM 647 C C . HIS A 1 83 ? -7.870 -10.369 16.955 1.00 98.06 83 HIS A C 1
ATOM 649 O O . HIS A 1 83 ? -7.154 -11.208 17.487 1.00 98.06 83 HIS A O 1
ATOM 655 N N . ALA A 1 84 ? -7.451 -9.670 15.895 1.00 97.44 84 ALA A N 1
ATOM 656 C CA . ALA A 1 84 ? -6.137 -9.880 15.286 1.00 97.44 84 ALA A CA 1
ATOM 657 C C . ALA A 1 84 ? -4.980 -9.628 16.272 1.00 97.44 84 ALA A C 1
ATOM 659 O O . ALA A 1 84 ? -4.019 -10.390 16.301 1.00 97.44 84 ALA A O 1
ATOM 660 N N . VAL A 1 85 ? -5.082 -8.595 17.116 1.00 96.31 85 VAL A N 1
ATOM 661 C CA . VAL A 1 85 ? -4.074 -8.312 18.156 1.00 96.31 85 VAL A CA 1
ATOM 662 C C . VAL A 1 85 ? -4.037 -9.411 19.225 1.00 96.31 85 VAL A C 1
ATOM 664 O O . VAL A 1 85 ? -2.964 -9.737 19.727 1.00 96.31 85 VAL A O 1
ATOM 667 N N . GLN A 1 86 ? -5.181 -10.011 19.562 1.00 96.94 86 GLN A N 1
ATOM 668 C CA . GLN A 1 86 ? -5.269 -11.089 20.556 1.00 96.94 86 GLN A CA 1
ATOM 669 C C . GLN A 1 86 ? -4.611 -12.403 20.104 1.00 96.94 86 GLN A C 1
ATOM 671 O O . GLN A 1 86 ? -4.303 -13.241 20.949 1.00 96.94 86 GLN A O 1
ATOM 676 N N . GLU A 1 87 ? -4.350 -12.578 18.806 1.00 96.75 87 GLU A N 1
ATOM 677 C CA . GLU A 1 87 ? -3.631 -13.748 18.282 1.00 96.75 87 GLU A CA 1
ATOM 678 C C . GLU A 1 87 ? -2.117 -13.709 18.567 1.00 96.75 87 GLU A C 1
ATOM 680 O O . GLU A 1 87 ? -1.444 -14.740 18.488 1.00 96.75 87 GLU A O 1
ATOM 685 N N . MET A 1 88 ? -1.554 -12.546 18.917 1.00 95.81 88 MET A N 1
ATOM 686 C CA . MET A 1 88 ? -0.126 -12.408 19.222 1.00 95.81 88 MET A CA 1
ATOM 687 C C . MET A 1 88 ? 0.233 -13.105 20.544 1.00 95.81 88 MET A C 1
ATOM 689 O O . MET A 1 88 ? -0.395 -12.858 21.573 1.00 95.81 88 MET A O 1
ATOM 693 N N . ARG A 1 89 ? 1.280 -13.946 20.542 1.00 95.94 89 ARG A N 1
ATOM 694 C CA . ARG A 1 89 ? 1.693 -14.735 21.726 1.00 95.94 89 ARG A CA 1
ATOM 695 C C . ARG A 1 89 ? 3.077 -14.393 22.267 1.00 95.94 89 ARG A C 1
ATOM 697 O O . ARG A 1 89 ? 3.256 -14.330 23.477 1.00 95.94 89 ARG A O 1
ATOM 704 N N . ASP A 1 90 ? 4.048 -14.209 21.382 1.00 95.88 90 ASP A N 1
ATOM 705 C CA . ASP A 1 90 ? 5.477 -14.094 21.702 1.00 95.88 90 ASP A CA 1
ATOM 706 C C . ASP A 1 90 ? 6.079 -12.729 21.328 1.00 95.88 90 ASP A C 1
ATOM 708 O O . ASP A 1 90 ? 7.187 -12.409 21.753 1.00 95.88 90 ASP A O 1
ATOM 712 N N . GLY A 1 91 ? 5.345 -11.909 20.568 1.00 94.62 91 GLY A N 1
ATOM 713 C CA . GLY A 1 91 ? 5.800 -10.594 20.115 1.00 94.62 91 GLY A CA 1
ATOM 714 C C . GLY A 1 91 ? 6.840 -10.645 18.992 1.00 94.62 91 GLY A C 1
ATOM 715 O O . GLY A 1 91 ? 7.446 -9.616 18.695 1.00 94.62 91 GLY A O 1
ATOM 716 N N . GLY A 1 92 ? 7.054 -11.809 18.369 1.00 95.88 92 GLY A N 1
ATOM 717 C CA . GLY A 1 92 ? 7.945 -11.941 17.219 1.00 95.88 92 GLY A CA 1
ATOM 718 C C . GLY A 1 92 ? 7.408 -11.204 15.990 1.00 95.88 92 GLY A C 1
ATOM 719 O O . GLY A 1 92 ? 6.199 -11.132 15.767 1.00 95.88 92 GLY A O 1
ATOM 720 N N . THR A 1 93 ? 8.309 -10.666 15.168 1.00 96.50 93 THR A N 1
ATOM 721 C CA . THR A 1 93 ? 7.962 -10.012 13.901 1.00 96.50 93 THR A CA 1
ATOM 722 C C . THR A 1 93 ? 8.734 -10.640 12.747 1.00 96.50 93 THR A C 1
ATOM 724 O O . THR A 1 93 ? 9.899 -11.012 12.879 1.00 96.50 93 THR A O 1
ATOM 727 N N . VAL A 1 94 ? 8.068 -10.770 11.599 1.00 95.88 94 VAL A N 1
ATOM 728 C CA . VAL A 1 94 ? 8.667 -11.225 10.340 1.00 95.88 94 VAL A CA 1
ATOM 729 C C . VAL A 1 94 ? 8.300 -10.208 9.270 1.00 95.88 94 VAL A C 1
ATOM 731 O O . VAL A 1 94 ? 7.125 -9.876 9.109 1.00 95.88 94 VAL A O 1
ATOM 734 N N . SER A 1 95 ? 9.297 -9.697 8.549 1.00 96.62 95 SER A N 1
ATOM 735 C CA . SER A 1 95 ? 9.040 -8.817 7.409 1.00 96.62 95 SER A CA 1
ATOM 736 C C . SER A 1 95 ? 8.414 -9.614 6.265 1.00 96.62 95 SER A C 1
ATOM 738 O O . SER A 1 95 ? 8.949 -10.643 5.860 1.00 96.62 95 SER A O 1
ATOM 740 N N . LEU A 1 96 ? 7.295 -9.119 5.731 1.00 96.56 96 LEU A N 1
ATOM 741 C CA . LEU A 1 96 ? 6.703 -9.590 4.469 1.00 96.56 96 LEU A CA 1
ATOM 742 C C . LEU A 1 96 ? 7.063 -8.675 3.287 1.00 96.56 96 LEU A C 1
ATOM 744 O O . LEU A 1 96 ? 6.594 -8.882 2.167 1.00 96.56 96 LEU A O 1
ATOM 748 N N . ALA A 1 97 ? 7.864 -7.638 3.536 1.00 94.12 97 ALA A N 1
ATOM 749 C CA . ALA A 1 97 ? 8.384 -6.785 2.485 1.00 94.12 97 ALA A CA 1
ATOM 750 C C . ALA A 1 97 ? 9.555 -7.483 1.791 1.00 94.12 97 ALA A C 1
ATOM 752 O O . ALA A 1 97 ? 10.396 -8.102 2.445 1.00 94.12 97 ALA A O 1
ATOM 753 N N . ARG A 1 98 ? 9.613 -7.353 0.467 1.00 88.94 98 ARG A N 1
ATOM 754 C CA . ARG A 1 98 ? 10.819 -7.668 -0.291 1.00 88.94 98 ARG A CA 1
ATOM 755 C C . ARG A 1 98 ? 11.827 -6.531 -0.169 1.00 88.94 98 ARG A C 1
ATOM 757 O O . ARG A 1 98 ? 11.436 -5.374 -0.011 1.00 88.94 98 ARG A O 1
ATOM 764 N N . ASP A 1 99 ? 13.095 -6.858 -0.371 1.00 90.81 99 ASP A N 1
ATOM 765 C CA . ASP A 1 99 ? 14.119 -5.844 -0.593 1.00 90.81 99 ASP A CA 1
ATOM 766 C C . ASP A 1 99 ? 13.830 -5.066 -1.881 1.00 90.81 99 ASP A C 1
ATOM 768 O O . ASP A 1 99 ? 13.402 -5.643 -2.893 1.00 90.81 99 ASP A O 1
ATOM 772 N N . LEU A 1 100 ? 14.066 -3.753 -1.827 1.00 89.31 100 LEU A N 1
ATOM 773 C CA . LEU A 1 100 ? 13.897 -2.870 -2.976 1.00 89.31 100 LEU A CA 1
ATOM 774 C C . LEU A 1 100 ? 14.893 -3.248 -4.070 1.00 89.31 100 LEU A C 1
ATOM 776 O O . LEU A 1 100 ? 16.100 -3.314 -3.832 1.00 89.31 100 LEU A O 1
ATOM 780 N N . LEU A 1 101 ? 14.388 -3.458 -5.283 1.00 89.62 101 LEU A N 1
ATOM 781 C CA . LEU A 1 101 ? 15.234 -3.690 -6.449 1.00 89.62 101 LEU A CA 1
ATOM 782 C C . LEU A 1 101 ? 15.529 -2.352 -7.128 1.00 89.62 101 LEU A C 1
ATOM 784 O O . LEU A 1 101 ? 14.681 -1.816 -7.837 1.00 89.62 101 LEU A O 1
ATOM 788 N N . ILE A 1 102 ? 16.723 -1.813 -6.883 1.00 90.38 102 ILE A N 1
ATOM 789 C CA . ILE A 1 102 ? 17.180 -0.541 -7.457 1.00 90.38 102 ILE A CA 1
ATOM 790 C C . ILE A 1 102 ? 17.763 -0.767 -8.858 1.00 90.38 102 ILE A C 1
ATOM 792 O O . ILE A 1 102 ? 18.554 -1.690 -9.060 1.00 90.38 102 ILE A O 1
ATOM 796 N N . GLY A 1 103 ? 17.415 0.110 -9.802 1.00 89.00 103 GLY A N 1
ATOM 797 C CA . GLY A 1 103 ? 17.868 0.069 -11.192 1.00 89.00 103 GLY A CA 1
ATOM 798 C C . GLY A 1 103 ? 17.007 -0.817 -12.108 1.00 89.00 103 GLY A C 1
ATOM 799 O O . GLY A 1 103 ? 15.845 -1.100 -11.790 1.00 89.00 103 GLY A O 1
ATOM 800 N N . PRO A 1 104 ? 17.553 -1.254 -13.260 1.00 87.38 104 PRO A N 1
ATOM 801 C CA . PRO A 1 104 ? 16.805 -2.002 -14.265 1.00 87.38 104 PRO A CA 1
ATOM 802 C C . PRO A 1 104 ? 16.418 -3.398 -13.781 1.00 87.38 104 PRO A C 1
ATOM 804 O O . PRO A 1 104 ? 17.267 -4.208 -13.404 1.00 87.38 104 PRO A O 1
ATOM 807 N N . VAL A 1 105 ? 15.128 -3.721 -13.895 1.00 84.75 105 VAL A N 1
ATOM 808 C CA . VAL A 1 105 ? 14.581 -5.054 -13.611 1.00 84.75 105 VAL A CA 1
ATOM 809 C C . VAL A 1 105 ? 13.854 -5.582 -14.855 1.00 84.75 105 VAL A C 1
ATOM 811 O O . VAL A 1 105 ? 12.969 -4.896 -15.374 1.00 84.75 105 VAL A O 1
ATOM 814 N N . PRO A 1 106 ? 14.175 -6.795 -15.357 1.00 83.69 106 PRO A N 1
ATOM 815 C CA . PRO A 1 106 ? 13.498 -7.363 -16.521 1.00 83.69 106 PRO A CA 1
ATOM 816 C C . PRO A 1 106 ? 11.975 -7.421 -16.348 1.00 83.69 106 PRO A C 1
ATOM 818 O O . PRO A 1 106 ? 11.473 -7.950 -15.358 1.00 83.69 106 PRO A O 1
ATOM 821 N N . GLY A 1 107 ? 11.242 -6.903 -17.337 1.00 77.31 107 GLY A N 1
ATOM 822 C CA . GLY A 1 107 ? 9.777 -6.875 -17.331 1.00 77.31 107 GLY A CA 1
ATOM 823 C C . GLY A 1 107 ? 9.152 -5.660 -16.640 1.00 77.31 107 GLY A C 1
ATOM 824 O O . GLY A 1 107 ? 7.929 -5.586 -16.589 1.00 77.31 107 GLY A O 1
ATOM 825 N N . MET A 1 108 ? 9.954 -4.716 -16.138 1.00 81.88 108 MET A N 1
ATOM 826 C CA . MET A 1 108 ? 9.478 -3.423 -15.636 1.00 81.88 108 MET A CA 1
ATOM 827 C C . MET A 1 108 ? 9.432 -2.360 -16.732 1.00 81.88 108 MET A C 1
ATOM 829 O O . MET A 1 108 ? 10.263 -2.361 -17.639 1.00 81.88 108 MET A O 1
ATOM 833 N N . PHE A 1 109 ? 8.467 -1.444 -16.624 1.00 79.69 109 PHE A N 1
ATOM 834 C CA . PHE A 1 109 ? 8.354 -0.284 -17.513 1.00 79.69 109 PHE A CA 1
ATOM 835 C C . PHE A 1 109 ? 9.311 0.848 -17.129 1.00 79.69 109 PHE A C 1
ATOM 837 O O . PHE A 1 109 ? 9.774 1.571 -18.006 1.00 79.69 109 PHE A O 1
ATOM 844 N N . GLU A 1 110 ? 9.603 0.989 -15.836 1.00 85.31 110 GLU A N 1
ATOM 845 C CA . GLU A 1 110 ? 10.437 2.054 -15.285 1.00 85.31 110 GLU A CA 1
ATOM 846 C C . GLU A 1 110 ? 11.229 1.534 -14.076 1.00 85.31 110 GLU A C 1
ATOM 848 O O . GLU A 1 110 ? 10.845 0.554 -13.428 1.00 85.31 110 GLU A O 1
ATOM 853 N N . GLU A 1 111 ? 12.381 2.148 -13.826 1.00 88.31 111 GLU A N 1
ATOM 854 C CA . GLU A 1 111 ? 13.347 1.720 -12.818 1.00 88.31 111 GLU A CA 1
ATOM 855 C C . GLU A 1 111 ? 13.077 2.391 -11.469 1.00 88.31 111 GLU A C 1
ATOM 857 O O . GLU A 1 111 ? 12.612 3.527 -11.401 1.00 88.31 111 GLU A O 1
ATOM 862 N N . MET A 1 112 ? 13.417 1.706 -10.374 1.00 89.56 112 MET A N 1
ATOM 863 C CA . MET A 1 112 ? 13.495 2.372 -9.073 1.00 89.56 112 MET A CA 1
ATOM 864 C C . MET A 1 112 ? 14.850 3.056 -8.931 1.00 89.56 112 MET A C 1
ATOM 866 O O . MET A 1 112 ? 15.889 2.445 -9.187 1.00 89.56 112 MET A O 1
ATOM 870 N N . GLU A 1 113 ? 14.850 4.289 -8.439 1.00 91.12 113 GLU A N 1
ATOM 871 C CA . GLU A 1 113 ? 16.072 5.057 -8.225 1.00 91.12 113 GLU A CA 1
ATOM 872 C C . GLU A 1 113 ? 16.368 5.221 -6.739 1.00 91.12 113 GLU A C 1
ATOM 874 O O . GLU A 1 113 ? 15.481 5.513 -5.937 1.00 91.12 113 GLU A O 1
ATOM 879 N N . LEU A 1 114 ? 17.645 5.115 -6.381 1.00 91.69 114 LEU A N 1
ATOM 880 C CA . LEU A 1 114 ? 18.145 5.478 -5.063 1.00 91.69 114 LEU A CA 1
ATOM 881 C C . LEU A 1 114 ? 19.415 6.303 -5.240 1.00 91.69 114 LEU A C 1
ATOM 883 O O . LEU A 1 114 ? 20.394 5.843 -5.824 1.00 91.69 114 LEU A O 1
ATOM 887 N N . GLY A 1 115 ? 19.383 7.542 -4.761 1.00 89.88 115 GLY A N 1
ATOM 888 C CA . GLY A 1 115 ? 20.526 8.444 -4.781 1.00 89.88 115 GLY A CA 1
ATOM 889 C C . GLY A 1 115 ? 20.918 8.852 -3.372 1.00 89.88 115 GLY A C 1
ATOM 890 O O . GLY A 1 115 ? 20.054 9.142 -2.550 1.00 89.88 115 GLY A O 1
ATOM 891 N N . PHE A 1 116 ? 22.222 8.919 -3.132 1.00 91.44 116 PHE A N 1
ATOM 892 C CA . PHE A 1 116 ? 22.810 9.386 -1.882 1.00 91.44 116 PHE A CA 1
ATOM 893 C C . PHE A 1 116 ? 23.662 10.621 -2.151 1.00 91.44 116 PHE A C 1
ATOM 895 O O . PHE A 1 116 ? 24.379 10.689 -3.151 1.00 91.44 116 PHE A O 1
ATOM 902 N N . MET A 1 117 ? 23.606 11.587 -1.245 1.00 88.25 117 MET A N 1
ATOM 903 C CA . MET A 1 117 ? 24.397 12.806 -1.288 1.00 88.25 117 MET A CA 1
ATOM 904 C C . MET A 1 117 ? 24.946 13.099 0.104 1.00 88.25 117 MET A C 1
ATOM 906 O O . MET A 1 117 ? 24.229 12.995 1.093 1.00 88.25 117 MET A O 1
ATOM 910 N N . LEU A 1 118 ? 26.219 13.482 0.170 1.00 86.88 118 LEU A N 1
ATOM 911 C CA . LEU A 1 118 ? 26.833 14.012 1.382 1.00 86.88 118 LEU A CA 1
ATOM 912 C C . LEU A 1 118 ? 27.065 15.509 1.204 1.00 86.88 118 LEU A C 1
ATOM 914 O O . LEU A 1 118 ? 27.608 15.934 0.184 1.00 86.88 118 LEU A O 1
ATOM 918 N N . LEU A 1 119 ? 26.667 16.295 2.199 1.00 81.50 119 LEU A N 1
ATOM 919 C CA . LEU A 1 119 ? 26.776 17.748 2.189 1.00 81.50 119 LEU A CA 1
ATOM 920 C C . LEU A 1 119 ? 27.562 18.241 3.401 1.00 81.50 119 LEU A C 1
ATOM 922 O O . LEU A 1 119 ? 27.324 17.823 4.533 1.00 81.50 119 LEU A O 1
ATOM 926 N N . SER A 1 120 ? 28.464 19.183 3.152 1.00 77.62 120 SER A N 1
ATOM 927 C CA . SER A 1 120 ? 29.049 20.054 4.168 1.00 77.62 120 SER A CA 1
ATOM 928 C C . SER A 1 120 ? 28.667 21.476 3.770 1.00 77.62 120 SER A C 1
ATOM 930 O O . SER A 1 120 ? 29.166 21.995 2.774 1.00 77.62 120 SER A O 1
ATOM 932 N N . ASP A 1 121 ? 27.697 22.058 4.472 1.00 72.75 121 ASP A N 1
ATOM 933 C CA . ASP A 1 121 ? 27.103 23.358 4.145 1.00 72.75 121 ASP A CA 1
ATOM 934 C C . ASP A 1 121 ? 27.096 24.238 5.396 1.00 72.75 121 ASP A C 1
ATOM 936 O O . ASP A 1 121 ? 26.710 23.775 6.470 1.00 72.75 121 ASP A O 1
ATOM 940 N N . THR A 1 122 ? 27.474 25.509 5.237 1.00 67.00 122 THR A N 1
ATOM 941 C CA . THR A 1 122 ? 27.455 26.528 6.294 1.00 67.00 122 THR A CA 1
ATOM 942 C C . THR A 1 122 ? 26.062 26.752 6.881 1.00 67.00 122 THR A C 1
ATOM 944 O O . THR A 1 122 ? 25.955 27.176 8.031 1.00 67.00 122 THR A O 1
ATOM 947 N N . LEU A 1 123 ? 24.998 26.428 6.135 1.00 70.81 123 LEU A N 1
ATOM 948 C CA . LEU A 1 123 ? 23.620 26.448 6.634 1.00 70.81 123 LEU A CA 1
ATOM 949 C C . LEU A 1 123 ? 23.310 25.321 7.632 1.00 70.81 123 LEU A C 1
ATOM 951 O O . LEU A 1 123 ? 22.403 25.475 8.450 1.00 70.81 123 LEU A O 1
ATOM 955 N N . LEU A 1 124 ? 24.043 24.205 7.581 1.00 70.00 124 LEU A N 1
ATOM 956 C CA . LEU A 1 124 ? 23.801 23.005 8.393 1.00 70.00 124 LEU A CA 1
ATOM 957 C C . LEU A 1 124 ? 24.962 22.685 9.356 1.00 70.00 124 LEU A C 1
ATOM 959 O O . LEU A 1 124 ? 24.848 21.790 10.187 1.00 70.00 124 LEU A O 1
ATOM 963 N N . GLY A 1 125 ? 26.082 23.404 9.288 1.00 72.19 125 GLY A N 1
ATOM 964 C CA . GLY A 1 125 ? 27.235 23.238 10.175 1.00 72.19 125 GLY A CA 1
ATOM 965 C C . GLY A 1 125 ? 28.497 23.886 9.602 1.00 72.19 125 GLY A C 1
ATOM 966 O O . GLY A 1 125 ? 28.431 24.585 8.600 1.00 72.19 125 GLY A O 1
ATOM 967 N N . PRO A 1 126 ? 29.674 23.698 10.212 1.00 75.62 126 PRO A N 1
ATOM 968 C CA . PRO A 1 126 ? 30.924 24.152 9.611 1.00 75.62 126 PRO A CA 1
ATOM 969 C C . PRO A 1 126 ? 31.164 23.465 8.253 1.00 75.62 126 PRO A C 1
ATOM 971 O O . PRO A 1 126 ? 31.138 22.239 8.162 1.00 75.62 126 PRO A O 1
ATOM 974 N N . ALA A 1 127 ? 31.426 24.245 7.198 1.00 79.06 127 ALA A N 1
ATOM 975 C CA . ALA A 1 127 ? 31.715 23.738 5.846 1.00 79.06 127 ALA A CA 1
ATOM 976 C C . ALA A 1 127 ? 33.177 23.272 5.669 1.00 79.06 127 ALA A C 1
ATOM 978 O O . ALA A 1 127 ? 33.751 23.355 4.585 1.00 79.06 127 ALA A O 1
ATOM 979 N N . ASP A 1 128 ? 33.812 22.838 6.755 1.00 84.56 128 ASP A N 1
ATOM 980 C CA . ASP A 1 128 ? 35.201 22.372 6.800 1.00 84.56 128 ASP A CA 1
ATOM 981 C C . ASP A 1 128 ? 35.301 20.837 6.736 1.00 84.56 128 ASP A C 1
ATOM 983 O O . ASP A 1 128 ? 36.373 20.268 6.943 1.00 84.56 128 ASP A O 1
ATOM 987 N N . GLY A 1 129 ? 34.181 20.158 6.463 1.00 81.50 129 GLY A N 1
ATOM 988 C CA . GLY A 1 129 ? 34.091 18.702 6.445 1.00 81.50 129 GLY A CA 1
ATOM 989 C C . GLY A 1 129 ? 34.138 18.047 7.829 1.00 81.50 129 GLY A C 1
ATOM 990 O O . GLY A 1 129 ? 34.082 16.821 7.899 1.00 81.50 129 GLY A O 1
ATOM 991 N N . SER A 1 130 ? 34.203 18.817 8.927 1.00 85.31 130 SER A N 1
ATOM 992 C CA . SER A 1 130 ? 34.124 18.272 10.294 1.00 85.31 130 SER A CA 1
ATOM 993 C C . SER A 1 130 ? 32.741 17.704 10.620 1.00 85.31 130 SER A C 1
ATOM 995 O O . SER A 1 130 ? 32.617 16.827 11.476 1.00 85.31 130 SER A O 1
ATOM 997 N N . VAL A 1 131 ? 31.711 18.168 9.905 1.00 81.75 131 VAL A N 1
ATOM 998 C CA . VAL A 1 131 ? 30.351 17.629 9.927 1.00 81.75 131 VAL A CA 1
ATOM 999 C C . VAL A 1 131 ? 29.888 17.393 8.490 1.00 81.75 131 VAL A C 1
ATOM 1001 O O . VAL A 1 131 ? 29.946 18.29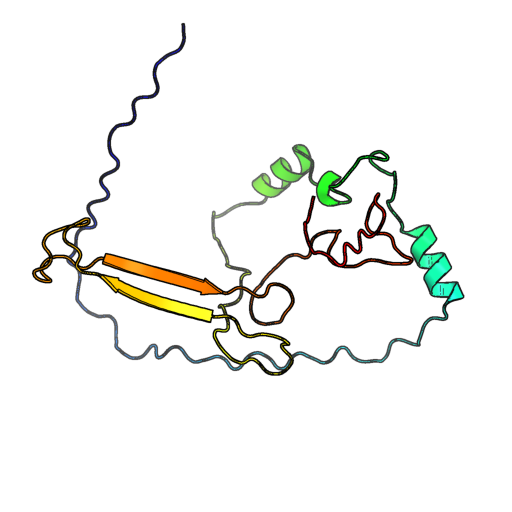3 7.647 1.00 81.75 131 VAL A O 1
ATOM 1004 N N . LEU A 1 132 ? 29.421 16.172 8.225 1.00 84.56 132 LEU A N 1
ATOM 1005 C CA . LEU A 1 132 ? 28.796 15.768 6.969 1.00 84.56 132 LEU A CA 1
ATOM 1006 C C . LEU A 1 132 ? 27.349 15.362 7.234 1.00 84.56 132 LEU A C 1
ATOM 1008 O O . LEU A 1 132 ? 27.067 14.626 8.179 1.00 84.56 132 LEU A O 1
ATOM 1012 N N . TRP A 1 133 ? 26.452 15.810 6.367 1.00 85.62 133 TRP A N 1
ATOM 1013 C CA . TRP A 1 133 ? 25.040 15.455 6.383 1.00 85.62 133 TRP A CA 1
ATOM 1014 C C . TRP A 1 133 ? 24.746 14.522 5.221 1.00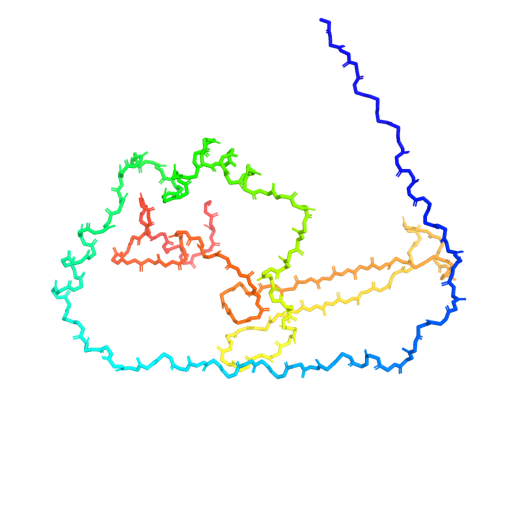 85.62 133 TRP A C 1
ATOM 1016 O O . TRP A 1 133 ? 25.113 14.827 4.088 1.00 85.62 133 TRP A O 1
ATOM 1026 N N . ALA A 1 134 ? 24.092 13.398 5.500 1.00 88.88 134 ALA A N 1
ATOM 1027 C CA . ALA A 1 134 ? 23.571 12.521 4.464 1.00 88.88 134 ALA A CA 1
ATOM 1028 C C . ALA A 1 134 ? 22.180 12.986 4.030 1.00 88.88 134 ALA A C 1
ATOM 1030 O O . ALA A 1 134 ? 21.363 13.398 4.853 1.00 88.88 134 ALA A O 1
ATOM 1031 N N . MET A 1 135 ? 21.946 12.939 2.725 1.00 88.56 135 MET A N 1
ATOM 1032 C CA . MET A 1 135 ? 20.646 13.127 2.108 1.00 88.56 135 MET A CA 1
ATOM 1033 C C . MET A 1 135 ? 20.404 12.017 1.100 1.00 88.56 135 MET A C 1
ATOM 1035 O O . MET A 1 135 ? 21.283 11.669 0.308 1.00 88.56 135 MET A O 1
ATOM 1039 N N . GLU A 1 136 ? 19.181 11.511 1.089 1.00 90.44 136 GLU A N 1
ATOM 1040 C CA . GLU A 1 136 ? 18.739 10.469 0.179 1.00 90.44 136 GLU A CA 1
ATOM 1041 C C . GLU A 1 136 ? 17.612 10.973 -0.726 1.00 90.44 136 GLU A C 1
ATOM 1043 O O . GLU A 1 136 ? 16.760 11.768 -0.325 1.00 90.44 136 GLU A O 1
ATOM 1048 N N . ARG A 1 137 ? 17.586 10.472 -1.961 1.00 91.31 137 ARG A N 1
ATOM 1049 C CA . ARG A 1 137 ? 16.437 10.581 -2.864 1.00 91.31 137 ARG A CA 1
ATOM 1050 C C . ARG A 1 137 ? 16.013 9.186 -3.297 1.00 91.31 137 ARG A C 1
ATOM 1052 O O . ARG A 1 137 ? 16.869 8.368 -3.631 1.00 91.31 137 ARG A O 1
ATOM 1059 N N . ILE A 1 138 ? 14.709 8.939 -3.322 1.00 90.88 138 ILE A N 1
ATOM 1060 C CA . ILE A 1 138 ? 14.143 7.670 -3.779 1.00 90.88 138 ILE A CA 1
ATOM 1061 C C . ILE A 1 138 ? 13.109 7.960 -4.866 1.00 90.88 138 ILE A C 1
ATOM 1063 O O . ILE A 1 138 ? 12.170 8.718 -4.630 1.00 90.88 138 ILE A O 1
ATOM 1067 N N . GLY A 1 139 ? 13.294 7.361 -6.041 1.00 90.88 139 GLY A N 1
ATOM 1068 C CA . GLY A 1 139 ? 12.300 7.300 -7.112 1.00 90.88 139 GLY A CA 1
ATOM 1069 C C . GLY A 1 139 ? 11.581 5.956 -7.056 1.00 90.88 139 GLY A C 1
ATOM 1070 O O . GLY A 1 139 ? 12.230 4.910 -7.108 1.00 90.88 139 GLY A O 1
ATOM 1071 N N . LEU A 1 140 ? 10.256 5.975 -6.901 1.00 86.31 140 LEU A N 1
ATOM 1072 C CA . LEU A 1 140 ? 9.441 4.773 -6.725 1.00 86.31 140 LEU A CA 1
ATOM 1073 C C . LEU A 1 140 ? 8.476 4.590 -7.893 1.00 86.31 140 LEU A C 1
ATOM 1075 O O . LEU A 1 140 ? 7.707 5.492 -8.217 1.00 86.31 140 LEU A O 1
ATOM 1079 N N . VAL A 1 141 ? 8.443 3.368 -8.416 1.00 85.50 141 VAL A N 1
ATOM 1080 C CA . VAL A 1 141 ? 7.396 2.878 -9.312 1.00 85.50 141 VAL A CA 1
ATOM 1081 C C . VAL A 1 141 ? 6.703 1.739 -8.579 1.00 85.50 141 VAL A C 1
ATOM 1083 O O . VAL A 1 141 ? 7.315 0.704 -8.316 1.00 85.50 141 VAL A O 1
ATOM 1086 N N . PHE A 1 142 ? 5.448 1.950 -8.179 1.00 86.38 142 PHE A N 1
ATOM 1087 C CA . PHE A 1 142 ? 4.737 0.981 -7.341 1.00 86.38 142 PHE A CA 1
ATOM 1088 C C . PHE A 1 142 ? 4.344 -0.264 -8.126 1.00 86.38 142 PHE A C 1
ATOM 1090 O O . PHE A 1 142 ? 4.583 -1.370 -7.659 1.00 86.38 142 PHE A O 1
ATOM 1097 N N . HIS A 1 143 ? 3.805 -0.095 -9.332 1.00 86.81 143 HIS A N 1
ATOM 1098 C CA . HIS A 1 143 ? 3.244 -1.206 -10.094 1.00 86.81 143 HIS A CA 1
ATOM 1099 C C . HIS A 1 143 ? 4.350 -1.923 -10.858 1.00 86.81 143 HIS A C 1
ATOM 1101 O O . HIS A 1 143 ? 4.726 -1.564 -11.975 1.00 86.81 143 HIS A O 1
ATOM 1107 N N . GLY A 1 144 ? 4.902 -2.928 -10.193 1.00 78.38 144 GLY A N 1
ATOM 1108 C CA . GLY A 1 144 ? 6.059 -3.651 -10.662 1.00 78.38 144 GLY A CA 1
ATOM 1109 C C . GLY A 1 144 ? 6.493 -4.768 -9.720 1.00 78.38 144 GLY A C 1
ATOM 1110 O O . GLY A 1 144 ? 5.818 -5.108 -8.753 1.00 78.38 144 GLY A O 1
ATOM 1111 N N . LEU A 1 145 ? 7.652 -5.352 -10.001 1.00 82.56 145 LEU A N 1
ATOM 1112 C CA . LEU A 1 145 ? 8.273 -6.391 -9.187 1.00 82.56 145 LEU A CA 1
ATOM 1113 C C . LEU A 1 145 ? 9.258 -5.809 -8.171 1.00 82.56 145 LEU A C 1
ATOM 1115 O O . LEU A 1 145 ? 9.731 -6.546 -7.314 1.00 82.56 145 LEU A O 1
ATOM 1119 N N . SER A 1 146 ? 9.584 -4.521 -8.247 1.00 87.25 146 SER A N 1
ATOM 1120 C CA . SER A 1 146 ? 10.704 -3.944 -7.502 1.00 87.25 146 SER A CA 1
ATOM 1121 C C . SER A 1 146 ? 10.374 -3.577 -6.050 1.00 87.25 146 SER A C 1
ATOM 1123 O O . SER A 1 146 ? 11.291 -3.421 -5.246 1.00 87.25 146 SER A O 1
ATOM 1125 N N . VAL A 1 147 ? 9.086 -3.516 -5.684 1.00 90.19 147 VAL A N 1
ATOM 1126 C CA . VAL A 1 147 ? 8.620 -3.176 -4.331 1.00 90.19 147 VAL A CA 1
ATOM 1127 C C . VAL A 1 147 ? 7.368 -3.969 -3.940 1.00 90.19 147 VAL A C 1
ATOM 1129 O O . VAL A 1 147 ? 6.472 -4.190 -4.755 1.00 90.19 147 VAL A O 1
ATOM 1132 N N . THR A 1 148 ? 7.285 -4.396 -2.676 1.00 93.38 148 THR A N 1
ATOM 1133 C CA . THR A 1 148 ? 6.035 -4.925 -2.105 1.00 93.38 148 THR A CA 1
ATOM 1134 C C . THR A 1 148 ? 5.056 -3.769 -1.922 1.00 93.38 148 THR A C 1
ATOM 1136 O O . THR A 1 148 ? 5.354 -2.828 -1.190 1.00 93.38 148 THR A O 1
ATOM 1139 N N . HIS A 1 149 ? 3.888 -3.837 -2.556 1.00 92.81 149 HIS A N 1
ATOM 1140 C CA . HIS A 1 149 ? 2.887 -2.771 -2.531 1.00 92.81 149 HIS A CA 1
ATOM 1141 C C . HIS A 1 149 ? 1.462 -3.336 -2.474 1.00 92.81 149 HIS A C 1
ATOM 1143 O O . HIS A 1 149 ? 1.248 -4.545 -2.574 1.00 92.81 149 HIS A O 1
ATOM 1149 N N . VAL A 1 150 ? 0.497 -2.440 -2.271 1.00 93.81 150 VAL A N 1
ATOM 1150 C CA . VAL A 1 150 ? -0.938 -2.718 -2.361 1.00 93.81 150 VAL A CA 1
ATOM 1151 C C . VAL A 1 150 ? -1.527 -1.744 -3.367 1.00 93.81 150 VAL A C 1
ATOM 1153 O O . VAL A 1 150 ? -1.342 -0.535 -3.227 1.00 93.81 150 VAL A O 1
ATOM 1156 N N . ASP A 1 151 ? -2.263 -2.272 -4.337 1.00 93.25 151 ASP A N 1
ATOM 1157 C CA . ASP A 1 151 ? -2.947 -1.457 -5.331 1.00 93.25 151 ASP A CA 1
ATOM 1158 C C . ASP A 1 151 ? -4.212 -0.833 -4.744 1.00 93.25 151 ASP A C 1
ATOM 1160 O O . ASP A 1 151 ? -5.052 -1.505 -4.135 1.00 93.25 151 ASP A O 1
ATOM 1164 N N . ALA A 1 152 ? -4.360 0.476 -4.939 1.00 92.38 152 ALA A N 1
ATOM 1165 C CA . ALA A 1 152 ? -5.581 1.182 -4.582 1.00 92.38 152 ALA A CA 1
ATOM 1166 C C . ALA A 1 152 ? -6.748 0.763 -5.495 1.00 92.38 152 ALA A C 1
ATOM 1168 O O . ALA A 1 152 ? -6.551 0.309 -6.620 1.00 92.38 152 ALA A O 1
ATOM 1169 N N . LEU A 1 153 ? -7.990 0.995 -5.055 1.00 93.19 153 LEU A N 1
ATOM 1170 C CA . LEU A 1 153 ? -9.190 0.710 -5.863 1.00 93.19 153 LEU A CA 1
ATOM 1171 C C . LEU A 1 153 ? -9.254 1.513 -7.175 1.00 93.19 153 LEU A C 1
ATOM 1173 O O . LEU A 1 153 ? -10.001 1.148 -8.079 1.00 93.19 153 LEU A O 1
ATOM 1177 N N . SER A 1 154 ? -8.480 2.595 -7.276 1.00 90.44 154 SER A N 1
ATOM 1178 C CA . SER A 1 154 ? -8.310 3.406 -8.482 1.00 90.44 154 SER A CA 1
ATOM 1179 C C . SER A 1 154 ? -7.269 2.853 -9.461 1.00 90.44 154 SER A C 1
ATOM 1181 O O . SER A 1 154 ? -7.156 3.377 -10.565 1.00 90.44 154 SER A O 1
ATOM 1183 N N . HIS A 1 155 ? -6.512 1.811 -9.092 1.00 91.00 155 HIS A N 1
ATOM 1184 C CA . HIS A 1 155 ? -5.423 1.278 -9.914 1.00 91.00 155 HIS A CA 1
ATOM 1185 C C . HIS A 1 155 ? -5.906 0.717 -11.259 1.00 91.00 155 HIS A C 1
ATOM 1187 O O . HIS A 1 155 ? -5.222 0.850 -12.272 1.00 91.00 155 HIS A O 1
ATOM 1193 N N . MET A 1 156 ? -7.093 0.109 -11.279 1.00 90.12 156 MET A N 1
ATOM 1194 C CA . MET A 1 156 ? -7.680 -0.461 -12.486 1.00 90.12 156 MET A CA 1
ATOM 1195 C C . MET A 1 156 ? -9.116 0.005 -12.666 1.00 90.12 156 MET A C 1
ATOM 1197 O O . MET A 1 156 ? -9.908 0.013 -11.723 1.00 90.12 156 MET A O 1
ATOM 1201 N N . SER A 1 157 ? -9.462 0.326 -13.909 1.00 91.31 157 SER A N 1
ATOM 1202 C CA . SER A 1 157 ? -10.824 0.636 -14.320 1.00 91.31 157 SER A CA 1
ATOM 1203 C C . SER A 1 157 ? -11.401 -0.459 -15.214 1.00 91.31 157 SER A C 1
ATOM 1205 O O . SER A 1 157 ? -10.692 -1.180 -15.918 1.00 91.31 157 SER A O 1
ATOM 1207 N N . TYR A 1 158 ? -12.724 -0.583 -15.195 1.00 90.44 158 TYR A N 1
ATOM 1208 C CA . TYR A 1 158 ? -13.472 -1.448 -16.095 1.00 90.44 158 TYR A CA 1
ATOM 1209 C C . TYR A 1 158 ? -14.734 -0.721 -16.555 1.00 90.44 158 TYR A C 1
ATOM 1211 O O . TYR A 1 158 ? -15.494 -0.218 -15.731 1.00 90.44 158 TYR A O 1
ATOM 1219 N N . ARG A 1 159 ? -14.956 -0.665 -17.877 1.00 89.62 159 ARG A N 1
ATOM 1220 C CA . ARG A 1 159 ? -16.076 0.072 -18.502 1.00 89.62 159 ARG A CA 1
ATOM 1221 C C . ARG A 1 159 ? -16.165 1.523 -18.012 1.00 89.62 159 ARG A C 1
ATOM 1223 O O . ARG A 1 159 ? -17.221 1.963 -17.568 1.00 89.62 159 ARG A O 1
ATOM 1230 N N . ASP A 1 160 ? -15.032 2.223 -18.054 1.00 89.50 160 ASP A N 1
ATOM 1231 C CA . ASP A 1 160 ? -14.907 3.637 -17.675 1.00 89.50 160 ASP A CA 1
ATOM 1232 C C . ASP A 1 160 ? -15.312 3.930 -16.221 1.00 89.50 160 ASP A C 1
ATOM 1234 O O . ASP A 1 160 ? -15.760 5.027 -15.880 1.00 89.50 160 ASP A O 1
ATOM 1238 N N . ARG A 1 161 ? -15.162 2.937 -15.337 1.00 89.62 161 ARG A N 1
ATOM 1239 C CA . ARG A 1 161 ? -15.446 3.058 -13.906 1.00 89.62 161 ARG A CA 1
ATOM 1240 C C . ARG A 1 161 ? -14.341 2.446 -13.064 1.00 89.62 161 ARG A C 1
ATOM 1242 O O . ARG A 1 161 ? -13.774 1.418 -13.424 1.00 89.62 161 ARG A O 1
ATOM 1249 N N . VAL A 1 162 ? -14.086 3.073 -11.926 1.00 92.94 162 VAL A N 1
ATOM 1250 C CA . VAL A 1 162 ? -13.397 2.475 -10.779 1.00 92.94 162 VAL A CA 1
ATOM 1251 C C . VAL A 1 162 ? -14.440 2.204 -9.686 1.00 92.94 162 VAL A C 1
ATOM 1253 O O . VAL A 1 162 ? -15.639 2.416 -9.895 1.00 92.94 162 VAL A O 1
ATOM 1256 N N . TYR A 1 163 ? -14.023 1.718 -8.518 1.00 94.38 163 TYR A N 1
ATOM 1257 C CA . TYR A 1 163 ? -14.952 1.496 -7.406 1.00 94.38 163 TYR A CA 1
ATOM 1258 C C . TYR A 1 163 ? -15.751 2.771 -7.068 1.00 94.38 163 TYR A C 1
ATOM 1260 O O . TYR A 1 163 ? -15.154 3.811 -6.801 1.00 94.38 163 TYR A O 1
ATOM 1268 N N . ASN A 1 164 ? -17.090 2.692 -7.093 1.00 94.75 164 ASN A N 1
ATOM 1269 C CA . ASN A 1 164 ? -18.039 3.783 -6.794 1.00 94.75 164 ASN A CA 1
ATOM 1270 C C . ASN A 1 164 ? -17.881 5.105 -7.582 1.00 94.75 164 ASN A C 1
ATOM 1272 O O . ASN A 1 164 ? -18.668 6.026 -7.376 1.00 94.75 164 ASN A O 1
ATOM 1276 N N . ALA A 1 165 ? -16.955 5.212 -8.536 1.00 90.69 165 ALA A N 1
ATOM 1277 C CA . ALA A 1 165 ? -16.694 6.449 -9.268 1.00 90.69 165 ALA A CA 1
ATOM 1278 C C . ALA A 1 165 ? -16.483 6.195 -10.769 1.00 90.69 165 ALA A C 1
ATOM 1280 O O . ALA A 1 165 ? -16.080 5.098 -11.174 1.00 90.69 165 ALA A O 1
ATOM 1281 N N . PRO A 1 166 ? -16.751 7.190 -11.632 1.00 88.00 166 PRO A N 1
ATOM 1282 C CA . PRO A 1 166 ? -16.234 7.173 -12.994 1.00 88.00 166 PRO A CA 1
ATOM 1283 C C . PRO A 1 166 ? -14.711 7.012 -12.965 1.00 88.00 166 PRO A C 1
ATOM 1285 O O . PRO A 1 166 ? -14.044 7.550 -12.082 1.00 88.00 166 PRO A O 1
ATOM 1288 N N . ALA A 1 167 ? -14.155 6.289 -13.929 1.00 84.69 167 ALA A N 1
ATOM 1289 C CA . ALA A 1 167 ? -12.726 6.338 -14.163 1.00 84.69 167 ALA A CA 1
ATOM 1290 C C . ALA A 1 167 ? -12.433 7.727 -14.733 1.00 84.69 167 ALA A C 1
ATOM 1292 O O . ALA A 1 167 ? -12.721 7.997 -15.898 1.00 84.69 167 ALA A O 1
ATOM 1293 N N . ALA A 1 168 ? -11.946 8.637 -13.893 1.00 66.62 168 ALA A N 1
ATOM 1294 C CA . ALA A 1 168 ? -11.446 9.914 -14.366 1.00 66.62 168 ALA A CA 1
ATOM 1295 C C . ALA A 1 168 ? -10.188 9.634 -15.199 1.00 66.62 168 ALA A C 1
ATOM 1297 O O . ALA A 1 168 ? -9.116 9.375 -14.661 1.00 66.62 168 ALA A O 1
ATOM 1298 N N . PHE A 1 169 ? -10.332 9.622 -16.522 1.00 56.47 169 PHE A N 1
ATOM 1299 C CA . PHE A 1 169 ? -9.212 9.893 -17.408 1.00 56.47 169 PHE A CA 1
ATOM 1300 C C . PHE A 1 169 ? -9.174 11.408 -17.579 1.00 56.47 169 PHE A C 1
ATOM 1302 O O . PHE A 1 169 ? -9.884 11.950 -18.424 1.00 56.47 169 PHE A O 1
ATOM 1309 N N . ASP A 1 170 ? -8.417 12.087 -16.719 1.00 52.66 170 ASP A N 1
ATOM 1310 C CA . ASP A 1 170 ? -8.002 13.457 -16.995 1.00 52.66 170 ASP A CA 1
ATOM 1311 C C . ASP A 1 170 ? -6.740 13.393 -17.875 1.00 52.66 170 ASP A C 1
ATOM 1313 O O . ASP A 1 170 ? -5.678 13.012 -17.373 1.00 52.66 170 ASP A O 1
ATOM 1317 N N . PRO A 1 171 ? -6.823 13.704 -19.184 1.00 51.56 171 PRO A N 1
ATOM 1318 C CA . PRO A 1 171 ? -5.649 13.742 -20.054 1.00 51.56 171 PRO A CA 1
ATOM 1319 C C . PRO A 1 171 ? -4.616 14.795 -19.620 1.00 51.56 171 PRO A C 1
ATOM 1321 O O . PRO A 1 171 ? -3.466 14.698 -20.048 1.00 51.56 171 PRO A O 1
ATOM 1324 N N . ASP A 1 172 ? -5.005 15.757 -18.775 1.00 56.44 172 ASP A N 1
ATOM 1325 C CA . ASP A 1 172 ? -4.156 16.854 -18.308 1.00 56.44 172 ASP A CA 1
ATOM 1326 C C . ASP A 1 172 ? -3.555 16.603 -16.905 1.00 56.44 172 ASP A C 1
ATOM 1328 O O . ASP A 1 172 ? -2.734 17.390 -16.429 1.00 56.44 172 ASP A O 1
ATOM 1332 N N . GLY A 1 173 ? -3.864 15.455 -16.286 1.00 41.56 173 GLY A N 1
ATOM 1333 C CA . GLY A 1 173 ? -3.094 14.881 -15.183 1.00 41.56 173 GLY A CA 1
ATOM 1334 C C . GLY A 1 173 ? -3.143 15.629 -13.851 1.00 41.56 173 GLY A C 1
ATOM 1335 O O . GLY A 1 173 ? -2.173 15.541 -13.094 1.00 41.56 173 GLY A O 1
ATOM 1336 N N . VAL A 1 174 ? -4.231 16.329 -13.520 1.00 37.56 174 VAL A N 1
ATOM 1337 C CA . VAL A 1 174 ? -4.430 16.814 -12.148 1.00 37.56 174 VAL A CA 1
ATOM 1338 C C . VAL A 1 174 ? -5.311 15.806 -11.408 1.00 37.56 174 VAL A C 1
ATOM 1340 O O . VAL A 1 174 ? -6.519 15.780 -11.629 1.00 37.56 174 VAL A O 1
ATOM 1343 N N . PRO A 1 175 ? -4.748 14.936 -10.549 1.00 45.75 175 PRO A N 1
ATOM 1344 C CA . PRO A 1 175 ? -5.583 14.137 -9.665 1.00 45.75 175 PRO A CA 1
ATOM 1345 C C . PRO A 1 175 ? -6.317 15.081 -8.702 1.00 45.75 175 PRO A C 1
ATOM 1347 O O . PRO A 1 175 ? -5.673 15.914 -8.058 1.00 45.75 175 PRO A O 1
ATOM 1350 N N . ASP A 1 176 ? -7.643 14.955 -8.630 1.00 47.94 176 ASP A N 1
ATOM 1351 C CA . ASP A 1 176 ? -8.451 15.527 -7.542 1.00 47.94 176 ASP A CA 1
ATOM 1352 C C . ASP A 1 176 ? -8.022 14.965 -6.171 1.00 47.94 176 ASP A C 1
ATOM 1354 O O . ASP A 1 176 ? -7.720 13.746 -6.083 1.00 47.94 176 ASP A O 1
#

pLDDT: mean 76.53, std 22.95, range [26.58, 98.44]

Sequence (176 aa):
MRAPFDLRYFFVVLPLLALLSCSPEEETRLVPAPAVAQASADHAPITREAFDALFTRVDNTGRWGELDQKGTLNLITPEVRLHAVQEMRDGGTVSLARDLLIGPVPGMFEEMELGFMLLSDTLLGPADGSVLWAMERIGLVFHGLSVTHVDALSHMSYRDRVYNAPAAFDPDGVPD